Protein AF-A0A6L7G3X8-F1 (afdb_monomer_lite)

Sequence (87 aa):
MQVDIKTAPSMNAAAFARISSDAWMVDVLAELQEAALDRDMFVVAEQLAVTTRLVQGEIARKRNEARRRGTGHGHLEEHGASYARRH

Structure (mmCIF, N/CA/C/O backbone):
data_AF-A0A6L7G3X8-F1
#
_entry.id   AF-A0A6L7G3X8-F1
#
loop_
_atom_site.group_PDB
_atom_site.id
_atom_site.type_symbol
_atom_site.label_atom_id
_atom_site.label_alt_id
_atom_site.label_comp_id
_atom_site.label_asym_id
_atom_site.label_entity_id
_atom_site.label_seq_id
_atom_site.pdbx_PDB_ins_code
_atom_site.Cartn_x
_atom_site.Cartn_y
_atom_site.Cartn_z
_atom_site.occupancy
_atom_site.B_iso_or_equiv
_atom_site.auth_seq_id
_atom_site.auth_comp_id
_atom_site.auth_asym_id
_atom_site.auth_atom_id
_atom_site.pdbx_PDB_model_num
ATOM 1 N N . MET A 1 1 ? 29.666 -39.910 -13.941 1.00 39.34 1 MET A N 1
ATOM 2 C CA . MET A 1 1 ? 29.440 -38.788 -13.006 1.00 39.34 1 MET A CA 1
ATOM 3 C C . MET A 1 1 ? 29.181 -37.549 -13.839 1.00 39.34 1 MET A C 1
ATOM 5 O O . MET A 1 1 ? 30.116 -37.012 -14.414 1.00 39.34 1 MET A O 1
ATOM 9 N N . GLN A 1 2 ? 2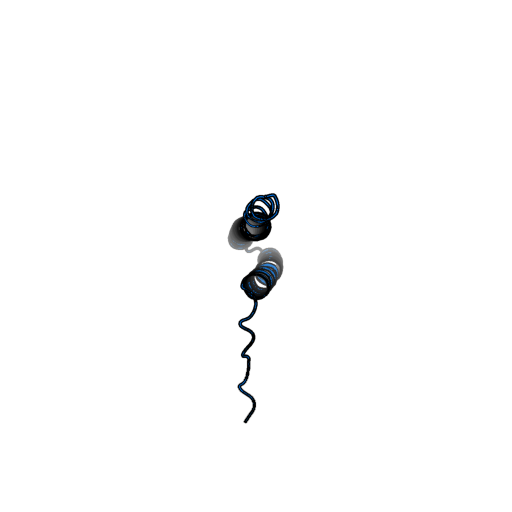7.913 -37.188 -14.015 1.00 46.53 2 GLN A N 1
ATOM 10 C CA . GLN A 1 2 ? 27.513 -36.031 -14.811 1.00 46.53 2 GLN A CA 1
ATOM 11 C C . GLN A 1 2 ? 27.429 -34.835 -13.865 1.00 46.53 2 GLN A C 1
ATOM 13 O O . GLN A 1 2 ? 26.703 -34.881 -12.877 1.00 46.53 2 GLN A O 1
ATOM 18 N N . VAL A 1 3 ? 28.269 -33.837 -14.113 1.00 44.50 3 VAL A N 1
ATOM 19 C CA . VAL A 1 3 ? 28.379 -32.618 -13.311 1.00 44.50 3 VAL A CA 1
ATOM 20 C C . VAL A 1 3 ? 27.057 -31.856 -13.326 1.00 44.50 3 VAL A C 1
ATOM 22 O O . VAL A 1 3 ? 26.558 -31.471 -14.381 1.00 44.50 3 VAL A O 1
ATOM 25 N N . ASP A 1 4 ? 26.514 -31.678 -12.125 1.00 45.62 4 ASP A N 1
ATOM 26 C CA . ASP A 1 4 ? 25.343 -30.881 -11.784 1.00 45.62 4 ASP A CA 1
ATOM 27 C C . ASP A 1 4 ? 25.535 -29.448 -12.307 1.00 45.62 4 ASP A C 1
ATOM 29 O O . ASP A 1 4 ? 26.281 -28.647 -11.733 1.00 45.62 4 ASP A O 1
ATOM 33 N N . ILE A 1 5 ? 24.886 -29.109 -13.423 1.00 47.06 5 ILE A N 1
ATOM 34 C CA . ILE A 1 5 ? 24.725 -27.712 -13.822 1.00 47.06 5 ILE A CA 1
ATOM 35 C C . ILE A 1 5 ? 23.666 -27.161 -12.873 1.00 47.06 5 ILE A C 1
ATOM 37 O O . ILE A 1 5 ? 22.476 -27.160 -13.176 1.00 47.06 5 ILE A O 1
ATOM 41 N N . LYS A 1 6 ? 24.107 -26.729 -11.687 1.00 48.22 6 LYS A N 1
ATOM 42 C CA . LYS A 1 6 ? 23.340 -25.843 -10.813 1.00 48.22 6 LYS A CA 1
ATOM 43 C C . LYS A 1 6 ? 23.067 -24.585 -11.629 1.00 48.22 6 LYS A C 1
ATOM 45 O O . LYS A 1 6 ? 23.875 -23.659 -11.653 1.00 48.22 6 LYS A O 1
ATOM 50 N N . THR A 1 7 ? 21.958 -24.594 -12.360 1.00 46.88 7 THR A N 1
ATOM 51 C CA . THR A 1 7 ? 21.417 -23.441 -13.061 1.00 46.88 7 THR A CA 1
ATOM 52 C C . THR A 1 7 ? 21.240 -22.367 -12.003 1.00 46.88 7 THR A C 1
ATOM 54 O O . THR A 1 7 ? 20.308 -22.426 -11.200 1.00 46.88 7 THR A O 1
ATOM 57 N N . ALA A 1 8 ? 22.187 -21.430 -11.927 1.00 44.88 8 ALA A N 1
ATOM 58 C CA . ALA A 1 8 ? 22.017 -20.244 -11.112 1.00 44.88 8 ALA A CA 1
ATOM 59 C C . ALA A 1 8 ? 20.663 -19.650 -11.523 1.00 44.88 8 ALA A C 1
ATOM 61 O O . ALA A 1 8 ? 20.437 -19.502 -12.732 1.00 44.88 8 ALA A O 1
ATOM 62 N N . PRO A 1 9 ? 19.734 -19.380 -10.584 1.00 46.34 9 PRO A N 1
ATOM 63 C CA . PRO A 1 9 ? 18.492 -18.728 -10.953 1.00 46.34 9 PRO A CA 1
ATOM 64 C C . PRO A 1 9 ? 18.904 -17.469 -11.696 1.00 46.34 9 PRO A C 1
ATOM 66 O O . PRO A 1 9 ? 19.685 -16.669 -11.169 1.00 46.34 9 PRO A O 1
ATOM 69 N N . SER A 1 10 ? 18.469 -17.349 -12.955 1.00 50.19 10 SER A N 1
ATOM 70 C CA . SER A 1 10 ? 18.790 -16.173 -13.748 1.00 50.19 10 SER A CA 1
ATOM 71 C C . SER A 1 10 ? 18.457 -14.966 -12.879 1.00 50.19 10 SER A C 1
ATOM 73 O O . SER A 1 10 ? 17.447 -14.957 -12.172 1.00 50.19 10 SER A O 1
ATOM 75 N N .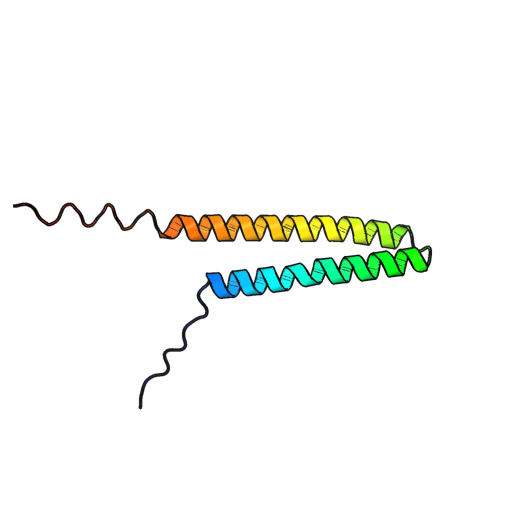 MET A 1 11 ? 19.337 -13.970 -12.845 1.00 51.09 11 MET A N 1
ATOM 76 C CA . MET A 1 11 ? 19.169 -12.806 -11.970 1.00 51.09 11 MET A CA 1
ATOM 77 C C . MET A 1 11 ? 17.774 -12.168 -12.139 1.00 51.09 11 MET A C 1
ATOM 79 O O . MET A 1 11 ? 17.223 -11.597 -11.203 1.00 51.09 11 MET A O 1
ATOM 83 N N . ASN A 1 12 ? 17.173 -12.373 -13.317 1.00 49.50 12 ASN A N 1
ATOM 84 C CA . ASN A 1 12 ? 15.785 -12.087 -13.638 1.00 49.50 12 ASN A CA 1
ATOM 85 C C . ASN A 1 12 ? 14.780 -12.910 -12.805 1.00 49.50 12 ASN A C 1
ATOM 87 O O . ASN A 1 12 ? 13.934 -12.318 -12.150 1.00 49.50 12 ASN A O 1
ATOM 91 N N . ALA A 1 13 ? 14.878 -14.244 -12.755 1.00 52.66 13 ALA A N 1
ATOM 92 C CA . ALA A 1 13 ? 14.014 -15.093 -11.926 1.00 52.66 13 ALA A CA 1
ATOM 93 C C . ALA A 1 13 ? 14.118 -14.760 -10.427 1.00 52.66 13 ALA A C 1
ATOM 95 O O . ALA A 1 13 ? 13.101 -14.698 -9.741 1.00 52.66 13 ALA A O 1
ATOM 96 N N . ALA A 1 14 ? 15.321 -14.468 -9.925 1.00 58.34 14 ALA A N 1
ATOM 97 C CA . ALA A 1 14 ? 15.513 -14.030 -8.541 1.00 58.34 14 ALA A CA 1
ATOM 98 C C . ALA A 1 14 ? 14.933 -12.625 -8.279 1.00 58.34 14 ALA A C 1
ATOM 100 O O . ALA A 1 14 ? 14.361 -12.381 -7.218 1.00 58.34 14 ALA A O 1
ATOM 101 N N . ALA A 1 15 ? 15.042 -11.700 -9.237 1.00 55.38 15 ALA A N 1
ATOM 102 C CA . ALA A 1 15 ? 14.427 -10.376 -9.145 1.00 55.38 15 ALA A CA 1
ATOM 103 C C . ALA A 1 15 ? 12.895 -10.455 -9.192 1.00 55.38 15 ALA A C 1
ATOM 105 O O . ALA A 1 15 ? 12.234 -9.817 -8.378 1.00 55.38 15 ALA A O 1
ATOM 106 N N . PHE A 1 16 ? 12.327 -11.276 -10.080 1.00 48.00 16 PHE A N 1
ATOM 107 C CA . PHE A 1 16 ? 10.886 -11.517 -10.144 1.00 48.00 16 PHE A CA 1
ATOM 108 C C . PHE A 1 16 ? 10.371 -12.212 -8.884 1.00 48.00 16 PHE A C 1
ATOM 110 O O . PHE A 1 16 ? 9.375 -11.760 -8.336 1.00 48.00 16 PHE A O 1
ATOM 117 N N . ALA A 1 17 ? 11.078 -13.216 -8.357 1.00 57.69 17 ALA A N 1
ATOM 118 C CA . ALA A 1 17 ? 10.728 -13.844 -7.085 1.00 57.69 17 ALA A CA 1
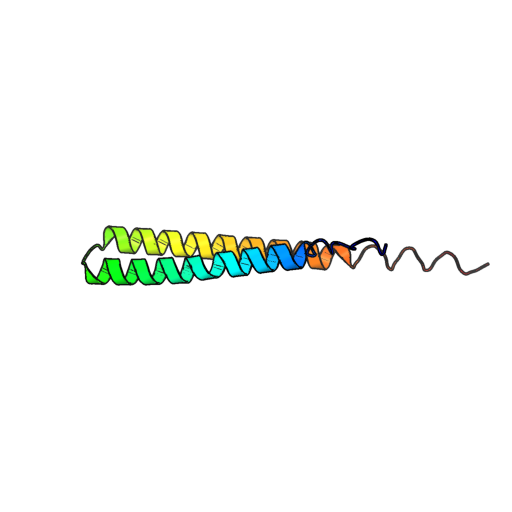ATOM 119 C C . ALA A 1 17 ? 10.763 -12.842 -5.921 1.00 57.69 17 ALA A C 1
ATOM 121 O O . ALA A 1 17 ? 9.872 -12.862 -5.080 1.00 57.69 17 ALA A O 1
ATOM 122 N N . ARG A 1 18 ? 11.732 -11.914 -5.894 1.00 58.25 18 ARG A N 1
ATOM 123 C CA . ARG A 1 18 ? 11.778 -10.826 -4.899 1.00 58.25 18 ARG A CA 1
ATOM 124 C C . ARG A 1 18 ? 10.636 -9.826 -5.068 1.00 58.25 18 ARG A C 1
ATOM 126 O O . ARG A 1 18 ? 10.085 -9.402 -4.070 1.00 58.25 18 ARG A O 1
ATOM 133 N N . ILE A 1 19 ? 10.248 -9.493 -6.299 1.00 56.00 19 ILE A N 1
ATOM 134 C CA . ILE A 1 19 ? 9.110 -8.600 -6.581 1.00 56.00 19 ILE A CA 1
ATOM 135 C C . ILE A 1 19 ? 7.778 -9.271 -6.201 1.00 56.00 19 ILE A C 1
ATOM 137 O O . ILE A 1 19 ? 6.930 -8.639 -5.578 1.00 56.00 19 ILE A O 1
ATOM 141 N N . SER A 1 20 ? 7.599 -10.558 -6.509 1.00 56.50 20 SER A N 1
ATOM 142 C CA . SER A 1 20 ? 6.472 -11.367 -6.019 1.00 56.50 20 SER A CA 1
ATOM 143 C C . SER A 1 20 ? 6.477 -11.462 -4.490 1.00 56.50 20 SER A C 1
ATOM 145 O O . SER A 1 20 ? 5.429 -11.386 -3.858 1.00 56.50 20 SER A O 1
ATOM 147 N N . SER A 1 21 ? 7.670 -11.535 -3.897 1.00 60.69 21 SER A N 1
ATOM 148 C CA . SER A 1 21 ? 7.909 -11.461 -2.457 1.00 60.69 21 SER A CA 1
ATOM 149 C C . SER A 1 21 ? 7.852 -10.031 -1.888 1.00 60.69 21 SER A C 1
ATOM 151 O O . SER A 1 21 ? 8.136 -9.862 -0.711 1.00 60.69 21 SER A O 1
ATOM 153 N N . ASP A 1 22 ? 7.511 -9.005 -2.666 1.00 66.62 22 ASP A N 1
ATOM 154 C CA . ASP A 1 22 ? 7.229 -7.659 -2.148 1.00 66.62 22 ASP A CA 1
ATOM 155 C C . ASP A 1 22 ? 5.721 -7.344 -2.279 1.00 66.62 22 ASP A C 1
ATOM 157 O O . ASP A 1 22 ? 5.177 -6.588 -1.481 1.00 66.62 22 ASP A O 1
ATOM 161 N N . ALA A 1 23 ? 5.016 -7.965 -3.237 1.00 76.25 23 ALA A N 1
ATOM 162 C CA . ALA A 1 23 ? 3.578 -7.767 -3.445 1.00 76.25 23 ALA A CA 1
ATOM 163 C C . ALA A 1 23 ? 2.719 -8.260 -2.265 1.00 76.25 23 ALA A C 1
ATOM 165 O O . ALA A 1 23 ? 1.824 -7.536 -1.844 1.00 76.25 23 ALA A O 1
ATOM 166 N N . TRP A 1 24 ? 3.042 -9.416 -1.667 1.00 85.69 24 TRP A N 1
ATOM 167 C CA . TRP A 1 24 ? 2.309 -9.928 -0.492 1.00 85.69 24 TRP A CA 1
ATOM 168 C C . TRP A 1 24 ? 2.350 -8.968 0.704 1.00 85.69 24 TRP A C 1
ATOM 170 O O . TRP A 1 24 ? 1.451 -8.968 1.536 1.00 85.69 24 TRP A O 1
ATOM 180 N N . MET A 1 25 ? 3.396 -8.140 0.804 1.00 86.31 25 MET A N 1
ATOM 181 C CA . MET A 1 25 ? 3.534 -7.177 1.893 1.00 86.31 25 MET A CA 1
ATOM 182 C C . MET A 1 25 ? 2.484 -6.069 1.788 1.00 86.31 25 MET A C 1
ATOM 184 O O . MET A 1 25 ? 2.031 -5.564 2.809 1.00 86.31 25 MET A O 1
ATOM 188 N N . VAL A 1 26 ? 2.070 -5.709 0.569 1.00 89.56 26 VAL A N 1
ATOM 189 C CA . VAL A 1 26 ? 0.980 -4.750 0.342 1.00 89.56 26 VAL A CA 1
ATOM 190 C C . VAL A 1 26 ? -0.344 -5.329 0.833 1.00 89.56 26 VAL A C 1
ATOM 192 O O . VAL A 1 26 ? -1.091 -4.620 1.501 1.00 89.56 26 VAL A O 1
ATOM 195 N N . ASP A 1 27 ? -0.596 -6.610 0.566 1.00 88.88 27 ASP A N 1
ATOM 196 C CA . ASP A 1 27 ? -1.819 -7.290 1.001 1.00 88.88 27 ASP A CA 1
ATOM 197 C C . ASP A 1 27 ? -1.883 -7.383 2.534 1.00 88.88 27 ASP A C 1
ATOM 199 O O . ASP A 1 27 ? -2.879 -6.993 3.138 1.00 88.88 27 ASP A O 1
ATOM 203 N N . VAL A 1 28 ? -0.780 -7.770 3.187 1.00 91.00 28 VAL A N 1
ATOM 204 C CA . VAL A 1 28 ? -0.693 -7.807 4.660 1.00 91.00 28 VAL A CA 1
ATOM 205 C C . VAL A 1 28 ? -0.889 -6.422 5.280 1.00 91.00 28 VAL A C 1
ATOM 207 O O . VAL A 1 28 ? -1.567 -6.288 6.296 1.00 91.00 28 VAL A O 1
ATOM 210 N N . LEU A 1 29 ? -0.310 -5.372 4.693 1.00 92.06 29 LEU A N 1
ATOM 211 C CA . LEU A 1 29 ? -0.502 -4.010 5.196 1.00 92.06 29 LEU A CA 1
ATOM 212 C C . LEU A 1 29 ? -1.952 -3.538 5.038 1.00 92.06 29 LEU A C 1
ATOM 214 O O . LEU A 1 29 ? -2.441 -2.830 5.917 1.00 92.06 29 LEU A O 1
ATOM 218 N N . ALA A 1 30 ? -2.641 -3.951 3.971 1.00 89.81 30 ALA A N 1
ATOM 219 C CA . ALA A 1 30 ? -4.058 -3.667 3.783 1.00 89.81 30 ALA A CA 1
ATOM 220 C C . ALA A 1 30 ? -4.917 -4.382 4.838 1.00 89.81 30 ALA A C 1
ATOM 222 O O . ALA A 1 30 ? -5.734 -3.735 5.487 1.00 89.81 30 ALA A O 1
ATOM 223 N N . GLU A 1 31 ? -4.675 -5.672 5.089 1.00 93.62 31 GLU A N 1
ATOM 224 C CA . GLU A 1 31 ? -5.372 -6.427 6.143 1.00 93.62 31 GLU A CA 1
ATOM 225 C C . GLU A 1 31 ? -5.173 -5.798 7.530 1.00 93.62 31 GLU A C 1
ATOM 227 O O . GLU A 1 31 ? -6.120 -5.657 8.303 1.00 93.62 31 GLU A O 1
ATOM 232 N N . LEU A 1 32 ? -3.946 -5.371 7.845 1.00 93.19 32 LEU A N 1
ATOM 233 C CA . LEU A 1 32 ? -3.649 -4.689 9.104 1.00 93.19 32 LEU A CA 1
ATOM 234 C C . LEU A 1 32 ? -4.322 -3.317 9.195 1.00 93.19 32 LEU A C 1
ATOM 236 O O . LEU A 1 32 ? -4.716 -2.908 10.287 1.00 93.19 32 LEU A O 1
ATOM 240 N N . GLN A 1 33 ? -4.434 -2.597 8.078 1.00 95.38 33 GLN A N 1
ATOM 241 C CA . GLN A 1 33 ? -5.096 -1.298 8.040 1.00 95.38 33 GLN A CA 1
ATOM 242 C C . GLN A 1 33 ? -6.598 -1.447 8.301 1.00 95.38 33 GLN A C 1
ATOM 244 O O . GLN A 1 33 ? -7.126 -0.711 9.132 1.00 95.38 33 GLN A O 1
ATOM 249 N N . GLU A 1 34 ? -7.258 -2.415 7.662 1.00 92.19 34 GLU A N 1
ATOM 250 C CA . GLU A 1 34 ? -8.667 -2.747 7.926 1.00 92.19 34 GLU A CA 1
ATOM 251 C C . GLU A 1 34 ? -8.866 -3.151 9.394 1.00 92.19 34 GLU A C 1
ATOM 253 O O . GLU A 1 34 ? -9.684 -2.565 10.099 1.00 92.19 34 GLU A O 1
ATOM 258 N N . ALA A 1 35 ? -8.019 -4.043 9.921 1.00 95.12 35 ALA A N 1
ATOM 259 C CA . ALA A 1 35 ? -8.090 -4.459 11.323 1.00 95.12 35 ALA A CA 1
ATOM 260 C C . ALA A 1 35 ? -7.853 -3.306 12.321 1.00 95.12 35 ALA A C 1
ATOM 262 O O . ALA A 1 35 ? -8.351 -3.347 13.449 1.00 95.12 35 ALA A O 1
ATOM 263 N N . ALA A 1 36 ? -7.068 -2.292 11.943 1.00 94.62 36 ALA A N 1
ATOM 264 C CA . ALA A 1 36 ? -6.867 -1.091 12.746 1.00 94.62 36 ALA A CA 1
ATOM 265 C C . ALA A 1 36 ? -8.096 -0.169 12.707 1.00 94.62 36 ALA A C 1
ATOM 267 O O . ALA A 1 36 ? -8.455 0.391 13.743 1.00 94.62 36 ALA A O 1
ATOM 268 N N . LEU A 1 37 ? -8.755 -0.036 11.552 1.00 94.62 37 LEU A N 1
ATOM 269 C CA . LEU A 1 37 ? -10.003 0.720 11.415 1.00 94.62 37 LEU A CA 1
ATOM 270 C C . LEU A 1 37 ? -11.142 0.075 12.212 1.00 94.62 37 LEU A C 1
ATOM 272 O O . LEU A 1 37 ? -11.820 0.780 12.953 1.00 94.62 37 LEU A O 1
ATOM 276 N N . ASP A 1 38 ? -11.270 -1.253 12.162 1.00 97.62 38 ASP A N 1
ATOM 277 C CA . ASP A 1 38 ? -12.262 -2.022 12.934 1.00 97.62 38 ASP A CA 1
ATOM 278 C C . ASP A 1 38 ? -12.126 -1.850 14.457 1.00 97.62 38 ASP A C 1
ATOM 280 O O . ASP A 1 38 ? -13.046 -2.152 15.218 1.00 97.62 38 ASP A O 1
ATOM 284 N N . ARG A 1 39 ? -10.956 -1.395 14.922 1.00 97.19 39 ARG A N 1
ATOM 285 C CA . ARG A 1 39 ? -10.635 -1.158 16.337 1.00 97.19 39 ARG A CA 1
ATOM 286 C C . ARG A 1 39 ? -10.559 0.327 16.695 1.00 97.19 39 ARG A C 1
ATOM 288 O O . ARG A 1 39 ? -10.018 0.655 17.751 1.00 97.19 39 ARG A O 1
ATOM 295 N N . ASP A 1 40 ? -11.017 1.211 15.808 1.00 97.31 40 ASP A N 1
ATOM 296 C CA . ASP A 1 40 ? -10.942 2.671 15.957 1.00 97.31 40 ASP A CA 1
ATOM 297 C C . ASP A 1 40 ? -9.503 3.199 16.170 1.00 97.31 40 ASP A C 1
ATOM 299 O O . ASP A 1 40 ? -9.268 4.278 16.722 1.00 97.31 40 ASP A O 1
ATOM 303 N N . MET A 1 41 ? -8.490 2.453 15.713 1.00 96.06 41 MET A N 1
ATOM 304 C CA . MET A 1 41 ? -7.074 2.812 15.826 1.00 96.06 41 MET A CA 1
ATOM 305 C C . MET A 1 41 ? -6.639 3.706 14.655 1.00 96.06 41 MET A C 1
ATOM 307 O O . MET A 1 41 ? -5.703 3.383 13.920 1.00 96.06 41 MET A O 1
ATOM 311 N N . PHE A 1 42 ? -7.298 4.855 14.484 1.00 94.50 42 PHE A N 1
ATOM 312 C CA . PHE A 1 42 ? -7.140 5.729 13.310 1.00 94.50 42 PHE A CA 1
ATOM 313 C C . PHE A 1 42 ? -5.693 6.166 13.039 1.00 94.50 42 PHE A C 1
ATOM 315 O O . PHE A 1 42 ? -5.247 6.136 11.896 1.00 94.50 42 PHE A O 1
ATOM 322 N N . VAL A 1 43 ? -4.922 6.492 14.083 1.00 96.69 43 VAL A N 1
ATOM 323 C CA . VAL A 1 43 ? -3.500 6.867 13.939 1.00 96.69 43 VAL A CA 1
ATOM 324 C C . VAL A 1 43 ? -2.675 5.715 13.357 1.00 96.69 43 VAL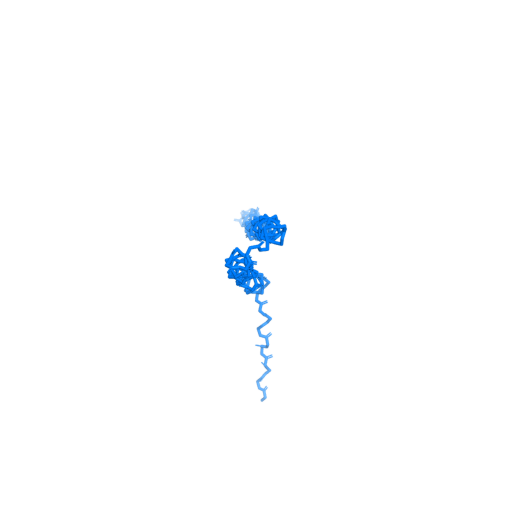 A C 1
ATOM 326 O O . VAL A 1 43 ? -1.795 5.931 12.526 1.00 96.69 43 VAL A O 1
ATOM 329 N N . VAL A 1 44 ? -2.963 4.479 13.769 1.00 94.31 44 VAL A N 1
ATOM 330 C CA . VAL A 1 44 ? -2.263 3.288 13.270 1.00 94.31 44 VAL A CA 1
ATOM 331 C C . VAL A 1 44 ? -2.697 2.977 11.840 1.00 94.31 44 VAL A C 1
ATOM 333 O O . VAL A 1 44 ? -1.845 2.700 11.000 1.00 94.31 44 VAL A O 1
ATOM 336 N N . ALA A 1 45 ? -3.989 3.102 11.531 1.00 94.25 45 ALA A N 1
ATOM 337 C CA . ALA A 1 45 ? -4.496 2.949 10.171 1.00 94.25 45 ALA A CA 1
ATOM 338 C C . ALA A 1 45 ? -3.852 3.957 9.196 1.00 94.25 45 ALA A C 1
ATOM 340 O O . ALA A 1 45 ? -3.430 3.575 8.104 1.00 94.25 45 ALA A O 1
ATOM 341 N N . GLU A 1 46 ? -3.685 5.223 9.597 1.00 95.94 46 GLU A N 1
ATOM 342 C CA . GLU A 1 46 ? -2.982 6.224 8.782 1.00 95.94 46 GLU A CA 1
ATOM 343 C C . GLU A 1 46 ? -1.504 5.877 8.568 1.00 95.94 46 GLU A C 1
ATOM 345 O O . GLU A 1 46 ? -0.997 5.970 7.446 1.00 95.94 46 GLU A O 1
ATOM 350 N N . GLN A 1 47 ? -0.802 5.436 9.616 1.00 95.50 47 GLN A N 1
ATOM 351 C CA . GLN A 1 47 ? 0.597 5.013 9.504 1.00 95.50 47 GLN A CA 1
ATOM 352 C C . GLN A 1 47 ? 0.757 3.810 8.564 1.00 95.50 47 GLN A C 1
ATOM 354 O O . GLN A 1 47 ? 1.690 3.774 7.753 1.00 95.50 47 GLN A O 1
ATOM 359 N N . LEU A 1 48 ? -0.169 2.851 8.620 1.00 93.00 48 LEU A N 1
ATOM 360 C CA . LEU A 1 48 ? -0.211 1.703 7.713 1.00 93.00 48 LEU A CA 1
ATOM 361 C C . LEU A 1 48 ? -0.490 2.133 6.267 1.00 93.00 48 LEU A C 1
ATOM 363 O O . LEU A 1 48 ? 0.194 1.665 5.354 1.00 93.00 48 LEU A O 1
ATOM 367 N N . ALA A 1 49 ? -1.385 3.097 6.043 1.00 91.94 49 ALA A N 1
ATOM 368 C CA . ALA A 1 49 ? -1.645 3.649 4.714 1.00 91.94 49 ALA A CA 1
ATOM 369 C C . ALA A 1 49 ? -0.406 4.348 4.119 1.00 91.94 49 ALA A C 1
ATOM 371 O O . ALA A 1 49 ? -0.077 4.164 2.942 1.00 91.94 49 ALA A O 1
ATOM 372 N N . VAL A 1 50 ? 0.326 5.125 4.928 1.00 95.62 50 VAL A N 1
ATOM 373 C CA . VAL A 1 50 ? 1.600 5.744 4.519 1.00 95.62 50 VAL A CA 1
ATOM 374 C C . VAL A 1 50 ? 2.634 4.672 4.175 1.00 95.62 50 VAL A C 1
ATOM 376 O O . VAL A 1 50 ? 3.276 4.745 3.125 1.00 95.62 50 VAL A O 1
ATOM 379 N N . THR A 1 51 ? 2.757 3.650 5.021 1.00 92.31 51 THR A N 1
ATOM 380 C CA . THR A 1 51 ? 3.705 2.543 4.829 1.00 92.31 51 THR A CA 1
ATOM 381 C C . THR A 1 51 ? 3.402 1.776 3.542 1.00 92.31 51 THR A C 1
ATOM 383 O O . THR A 1 51 ? 4.305 1.524 2.744 1.00 92.31 51 THR A O 1
ATOM 386 N N . THR A 1 52 ? 2.126 1.503 3.273 1.00 92.38 52 THR A N 1
ATOM 387 C CA . THR A 1 52 ? 1.660 0.840 2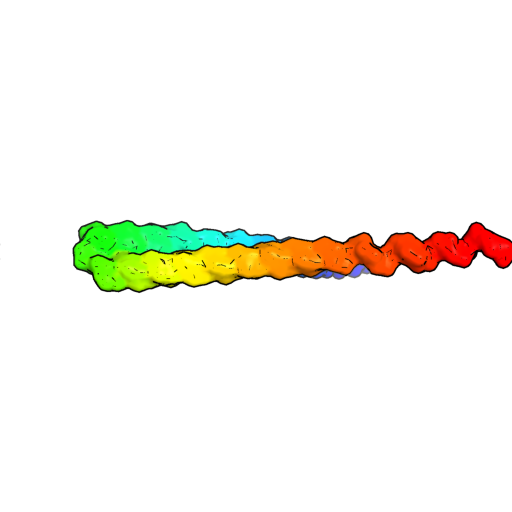.048 1.00 92.38 52 THR A CA 1
ATOM 388 C C . THR A 1 52 ? 2.093 1.599 0.796 1.00 92.38 52 THR A C 1
ATOM 390 O O . THR A 1 52 ? 2.645 1.006 -0.133 1.00 92.38 52 THR A O 1
ATOM 393 N N . ARG A 1 53 ? 1.927 2.928 0.778 1.00 92.88 53 ARG A N 1
ATOM 394 C CA . ARG A 1 53 ? 2.346 3.771 -0.357 1.00 92.88 53 ARG A CA 1
ATOM 395 C C . ARG A 1 53 ? 3.858 3.736 -0.580 1.00 92.88 53 ARG A C 1
ATOM 397 O O . ARG A 1 53 ? 4.303 3.684 -1.727 1.00 92.88 53 ARG A O 1
ATOM 404 N N . LEU A 1 54 ? 4.652 3.745 0.494 1.00 92.44 54 LEU A N 1
ATOM 405 C CA . LEU A 1 54 ? 6.113 3.651 0.402 1.00 92.44 54 LEU A CA 1
ATOM 406 C C . LEU A 1 54 ? 6.551 2.306 -0.188 1.00 92.44 54 LEU A C 1
ATOM 408 O O . LEU A 1 54 ? 7.373 2.280 -1.105 1.00 92.44 54 LEU A O 1
ATOM 412 N N . VAL A 1 55 ? 5.960 1.204 0.283 1.00 89.50 55 VAL A N 1
ATOM 413 C CA . VAL A 1 55 ? 6.237 -0.146 -0.229 1.00 89.50 55 VAL A CA 1
ATOM 414 C C . VAL A 1 55 ? 5.866 -0.255 -1.708 1.00 89.50 55 VAL A C 1
ATOM 416 O O . VAL A 1 55 ? 6.685 -0.693 -2.515 1.00 89.50 55 VAL A O 1
ATOM 419 N N . GLN A 1 56 ? 4.683 0.222 -2.104 1.00 90.88 56 GLN A N 1
ATOM 420 C CA . GLN A 1 56 ? 4.266 0.248 -3.511 1.00 90.88 56 GLN A CA 1
ATOM 421 C C . GLN A 1 56 ? 5.230 1.061 -4.391 1.00 90.88 56 GLN A C 1
ATOM 423 O O . GLN A 1 56 ? 5.580 0.628 -5.494 1.00 90.88 56 GLN A O 1
ATOM 428 N N . GLY A 1 57 ? 5.701 2.213 -3.903 1.00 90.62 57 GLY A N 1
ATOM 429 C CA . GLY A 1 57 ? 6.693 3.034 -4.598 1.00 90.62 57 GLY A CA 1
ATOM 430 C C . GLY A 1 57 ? 8.026 2.308 -4.802 1.00 90.62 57 GLY A C 1
ATOM 431 O O . GLY A 1 57 ? 8.605 2.362 -5.890 1.00 90.62 57 GLY A O 1
ATOM 432 N N . GLU A 1 58 ? 8.488 1.578 -3.789 1.00 89.75 58 GLU A N 1
ATOM 433 C CA . GLU A 1 58 ? 9.722 0.797 -3.866 1.00 89.75 58 GLU A CA 1
ATOM 434 C C . GLU A 1 58 ? 9.588 -0.397 -4.825 1.00 89.75 58 GLU A C 1
ATOM 436 O O . GLU A 1 58 ? 10.476 -0.634 -5.646 1.00 89.75 58 GLU A O 1
ATOM 441 N N . ILE A 1 59 ? 8.449 -1.098 -4.810 1.00 87.44 59 ILE A N 1
ATOM 442 C CA . ILE A 1 59 ? 8.135 -2.164 -5.776 1.00 87.44 59 ILE A CA 1
ATOM 443 C C . ILE A 1 59 ? 8.178 -1.620 -7.205 1.00 87.44 59 ILE A C 1
ATOM 445 O O . ILE A 1 59 ? 8.810 -2.211 -8.087 1.00 87.44 59 ILE A O 1
ATOM 449 N N . ALA A 1 60 ? 7.537 -0.474 -7.445 1.00 87.50 60 ALA A N 1
ATOM 450 C CA . ALA A 1 60 ? 7.530 0.167 -8.754 1.00 87.50 60 ALA A CA 1
ATOM 451 C C . ALA A 1 60 ? 8.948 0.562 -9.199 1.00 87.50 60 ALA A C 1
ATOM 453 O O . ALA A 1 60 ? 9.321 0.325 -10.353 1.00 87.50 60 ALA A O 1
ATOM 454 N N . ARG A 1 61 ? 9.769 1.103 -8.287 1.00 87.25 61 ARG A N 1
ATOM 455 C CA . ARG A 1 61 ? 11.178 1.427 -8.551 1.00 87.25 61 ARG A CA 1
ATOM 456 C C . ARG A 1 61 ? 11.972 0.181 -8.938 1.00 87.25 61 ARG A C 1
ATOM 458 O O . ARG A 1 61 ? 12.552 0.160 -10.023 1.00 87.25 61 ARG A O 1
ATOM 465 N N . LYS A 1 62 ? 11.935 -0.877 -8.121 1.00 85.56 62 LYS A N 1
ATOM 466 C CA . LYS A 1 62 ? 12.627 -2.149 -8.392 1.00 85.56 62 LYS A CA 1
ATOM 467 C C . LYS A 1 62 ? 12.191 -2.765 -9.721 1.00 85.56 62 LYS A C 1
ATOM 469 O O . LYS A 1 62 ? 13.030 -3.228 -10.491 1.00 85.56 62 LYS A O 1
ATOM 474 N N . ARG A 1 63 ? 10.891 -2.729 -10.037 1.00 83.50 63 ARG A N 1
ATOM 475 C CA . ARG A 1 63 ? 10.353 -3.219 -11.316 1.00 83.50 63 ARG A CA 1
ATOM 476 C C . ARG A 1 63 ? 10.897 -2.424 -12.503 1.00 83.50 63 ARG A C 1
ATOM 478 O O . ARG A 1 63 ? 11.274 -3.014 -13.516 1.00 83.50 63 ARG A O 1
ATOM 485 N N . ASN A 1 64 ? 10.973 -1.102 -12.377 1.00 84.31 64 ASN A N 1
ATOM 486 C CA . ASN A 1 64 ? 11.549 -0.237 -13.404 1.00 84.31 64 ASN A CA 1
ATOM 487 C C . ASN A 1 64 ? 13.057 -0.470 -13.574 1.00 84.31 64 ASN A C 1
ATOM 489 O O . ASN A 1 64 ? 13.542 -0.519 -14.705 1.00 84.31 64 ASN A O 1
ATOM 493 N N . GLU A 1 65 ? 13.799 -0.664 -12.484 1.00 82.12 65 GLU A N 1
ATOM 494 C CA . GLU A 1 65 ? 15.221 -1.014 -12.532 1.00 82.12 65 GLU A CA 1
ATOM 495 C C . GLU A 1 65 ? 15.461 -2.373 -13.193 1.00 82.12 65 GLU A C 1
ATOM 497 O O . GLU A 1 65 ? 16.314 -2.479 -14.075 1.00 82.12 65 GLU A O 1
ATOM 502 N N . ALA A 1 66 ? 14.684 -3.394 -12.826 1.00 79.44 66 ALA A N 1
ATOM 503 C CA . ALA A 1 66 ? 14.754 -4.716 -13.441 1.00 79.44 66 ALA A CA 1
ATOM 504 C C . ALA A 1 66 ? 14.469 -4.644 -14.949 1.00 79.44 66 ALA A C 1
ATOM 506 O O . ALA A 1 66 ? 15.216 -5.211 -15.746 1.00 79.44 66 ALA A O 1
ATOM 507 N N . ARG A 1 67 ? 13.455 -3.866 -15.360 1.00 75.56 67 ARG A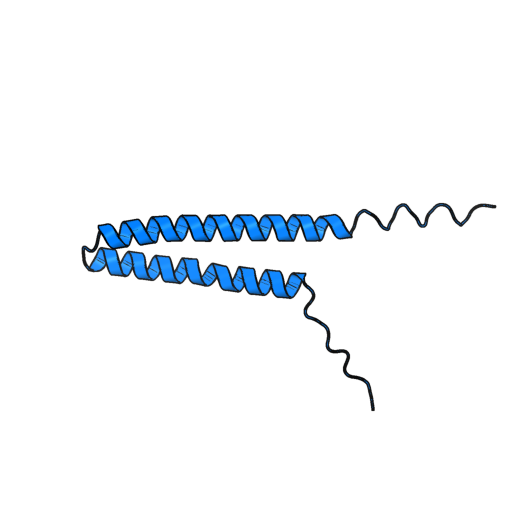 N 1
ATOM 508 C CA . ARG A 1 67 ? 13.156 -3.624 -16.779 1.00 75.56 67 ARG A CA 1
ATOM 509 C C . ARG A 1 67 ? 14.332 -2.968 -17.502 1.00 75.56 67 ARG A C 1
ATOM 511 O O . ARG A 1 67 ? 14.731 -3.456 -18.552 1.00 75.56 67 ARG A O 1
ATOM 518 N N . ARG A 1 68 ? 14.926 -1.910 -16.936 1.00 75.44 68 ARG A N 1
ATOM 519 C CA . ARG A 1 68 ? 16.089 -1.222 -17.531 1.00 75.44 68 ARG A CA 1
ATOM 520 C C . ARG A 1 68 ? 17.299 -2.146 -17.675 1.00 75.44 68 ARG A C 1
ATOM 522 O O . ARG A 1 68 ? 17.938 -2.142 -18.723 1.00 75.44 68 ARG A O 1
ATOM 529 N N . ARG A 1 69 ? 17.594 -2.964 -16.660 1.00 72.88 69 ARG A N 1
ATOM 530 C CA . ARG A 1 69 ? 18.695 -3.943 -16.710 1.00 72.88 69 ARG A CA 1
ATOM 531 C C . ARG A 1 69 ? 18.428 -5.063 -17.722 1.00 72.88 69 ARG A C 1
ATOM 533 O O . ARG A 1 69 ? 19.354 -5.480 -18.405 1.00 72.88 69 ARG A O 1
ATOM 540 N N . GLY A 1 70 ? 17.175 -5.497 -17.870 1.00 62.50 70 GLY A N 1
ATOM 541 C CA . GLY A 1 70 ? 16.769 -6.478 -18.881 1.00 62.50 70 GLY A CA 1
ATOM 542 C C . GLY A 1 70 ? 16.854 -5.956 -20.319 1.00 62.50 70 GLY A C 1
ATOM 543 O O . GLY A 1 70 ? 17.254 -6.697 -21.209 1.00 62.50 70 GLY A O 1
ATOM 544 N N . THR A 1 71 ? 16.534 -4.680 -20.560 1.00 54.66 71 THR A N 1
ATOM 545 C CA . THR A 1 71 ? 16.635 -4.060 -21.897 1.00 54.66 71 THR A CA 1
ATOM 546 C C . THR A 1 71 ? 18.073 -3.651 -22.261 1.00 54.66 71 THR A C 1
ATOM 548 O O . THR A 1 71 ? 18.412 -3.597 -23.437 1.00 54.66 71 THR A O 1
ATOM 551 N N . GLY A 1 72 ? 18.945 -3.406 -21.275 1.00 48.91 72 GLY A N 1
ATOM 552 C CA . GLY A 1 72 ? 20.342 -3.009 -21.503 1.00 48.91 72 GLY A CA 1
ATOM 553 C C . GLY A 1 72 ? 21.298 -4.136 -21.921 1.00 48.91 72 GLY A C 1
ATOM 554 O O . GLY A 1 72 ? 22.366 -3.846 -22.450 1.00 48.91 72 GLY A O 1
ATOM 555 N N . HIS A 1 73 ? 20.936 -5.409 -21.724 1.00 44.53 73 HIS A N 1
ATOM 556 C CA . HIS A 1 73 ? 21.804 -6.552 -22.054 1.00 44.53 73 HIS A CA 1
ATOM 557 C C . HIS A 1 73 ? 21.593 -7.112 -23.476 1.00 44.53 73 HIS A C 1
ATOM 559 O O . HIS A 1 73 ? 22.281 -8.041 -23.869 1.00 44.53 73 HIS A O 1
ATOM 565 N N . GLY A 1 74 ? 20.661 -6.551 -24.257 1.00 48.16 74 GLY A N 1
ATOM 566 C CA . GLY A 1 74 ? 20.354 -7.017 -25.618 1.00 48.16 74 GLY A CA 1
ATOM 567 C C . GLY A 1 74 ? 20.817 -6.103 -26.756 1.00 48.16 74 GLY A C 1
ATOM 568 O O . GLY A 1 74 ? 20.584 -6.439 -27.907 1.00 48.16 74 GLY A O 1
ATOM 569 N N . HIS A 1 75 ? 21.429 -4.944 -26.477 1.00 42.69 75 HIS A N 1
ATOM 570 C CA . HIS A 1 75 ? 21.688 -3.937 -27.523 1.00 42.69 75 HIS A CA 1
ATOM 571 C C . HIS A 1 75 ? 23.169 -3.719 -27.876 1.00 42.69 75 HIS A C 1
ATOM 573 O O . HIS A 1 75 ? 23.468 -2.969 -28.798 1.00 42.69 75 HIS A O 1
ATOM 579 N N . LEU A 1 76 ? 24.111 -4.371 -27.183 1.00 48.12 76 LEU A N 1
ATOM 580 C CA . LEU A 1 76 ? 25.546 -4.167 -27.436 1.00 48.12 76 LEU A CA 1
ATOM 581 C C . LEU A 1 76 ? 26.246 -5.313 -28.183 1.00 48.12 76 LEU A C 1
ATOM 583 O O . LEU A 1 76 ? 27.389 -5.125 -28.586 1.00 48.12 76 LEU A O 1
ATOM 587 N N . GLU A 1 77 ? 25.593 -6.451 -28.444 1.00 46.91 77 GLU A N 1
ATOM 588 C CA . GLU A 1 77 ? 26.257 -7.581 -29.124 1.00 46.91 77 GLU A CA 1
ATOM 589 C C . GLU A 1 77 ? 25.959 -7.710 -30.631 1.00 46.91 77 GLU A C 1
ATOM 591 O O . GLU A 1 77 ? 26.753 -8.314 -31.349 1.00 46.91 77 GLU A O 1
ATOM 596 N N . GLU A 1 78 ? 24.906 -7.089 -31.177 1.00 48.72 78 GLU A N 1
ATOM 597 C CA . GLU A 1 78 ? 24.570 -7.282 -32.604 1.00 48.72 78 GLU A CA 1
ATOM 598 C C . GLU A 1 78 ? 25.377 -6.416 -33.589 1.00 48.72 78 GLU A C 1
ATOM 600 O O . GLU A 1 78 ? 25.492 -6.762 -34.766 1.00 48.72 78 GLU A O 1
ATOM 605 N N . HIS A 1 79 ? 26.019 -5.334 -33.139 1.00 50.03 79 HIS A N 1
ATOM 606 C CA . HIS A 1 79 ? 26.760 -4.441 -34.044 1.00 50.03 79 HIS A CA 1
ATOM 607 C C . HIS A 1 79 ? 28.261 -4.761 -34.187 1.00 50.03 79 HIS A C 1
ATOM 609 O O . HIS A 1 79 ? 28.934 -4.138 -35.008 1.00 50.03 79 HIS A O 1
ATOM 615 N N . GLY A 1 80 ? 28.792 -5.751 -33.458 1.00 46.12 80 GLY A N 1
ATOM 616 C CA . GLY A 1 80 ? 30.196 -6.179 -33.568 1.00 46.12 80 GLY A CA 1
ATOM 617 C C . GLY A 1 80 ? 30.455 -7.292 -34.594 1.00 46.12 80 GLY A C 1
ATOM 618 O O . GLY A 1 80 ? 31.564 -7.417 -35.107 1.00 46.12 80 GLY A O 1
ATOM 619 N N . ALA A 1 81 ? 29.440 -8.091 -34.941 1.00 52.28 81 ALA A N 1
ATOM 620 C CA . ALA A 1 81 ? 29.624 -9.308 -35.741 1.00 52.28 81 ALA A CA 1
ATOM 621 C C . ALA A 1 81 ? 29.499 -9.112 -37.268 1.00 52.28 81 ALA A C 1
ATOM 623 O O . ALA A 1 81 ? 29.708 -10.057 -38.029 1.00 52.28 81 ALA A O 1
ATOM 624 N N . SER A 1 82 ? 29.180 -7.900 -37.740 1.00 53.72 82 SER A N 1
ATOM 625 C CA . SER A 1 82 ? 28.917 -7.641 -39.169 1.00 53.72 82 SER A CA 1
ATOM 626 C C . SER A 1 82 ? 30.120 -7.138 -39.981 1.00 53.72 82 SER A C 1
ATOM 628 O O . SER A 1 82 ? 30.010 -7.032 -41.201 1.00 53.72 82 SER A O 1
ATOM 630 N N . TYR A 1 83 ? 31.282 -6.889 -39.365 1.00 53.47 83 TYR A N 1
ATOM 631 C CA . TYR A 1 83 ? 32.466 -6.369 -40.078 1.00 53.47 83 TYR A CA 1
ATOM 632 C C . TYR A 1 83 ? 33.582 -7.391 -40.347 1.00 53.47 83 TYR A C 1
ATOM 634 O O . TYR A 1 83 ? 34.563 -7.048 -40.994 1.00 53.47 83 TYR A O 1
ATOM 642 N N . ALA A 1 84 ? 33.437 -8.657 -39.943 1.00 56.44 84 ALA A N 1
ATOM 643 C CA . ALA A 1 84 ? 34.484 -9.675 -40.130 1.00 56.44 84 ALA A CA 1
ATOM 644 C C . ALA A 1 84 ? 34.268 -10.609 -41.341 1.00 56.44 84 ALA A C 1
ATOM 646 O O . ALA A 1 84 ? 34.893 -11.664 -41.427 1.00 56.44 84 ALA A O 1
ATOM 647 N N . ARG A 1 85 ? 33.366 -10.274 -42.276 1.00 53.44 85 ARG A N 1
ATOM 648 C CA . ARG A 1 85 ? 33.056 -11.146 -43.426 1.00 53.44 85 ARG A CA 1
ATOM 649 C C . ARG A 1 85 ? 32.925 -10.396 -44.751 1.00 53.44 85 ARG A C 1
ATOM 651 O O . ARG A 1 85 ? 31.965 -10.602 -45.490 1.00 53.44 85 ARG A O 1
ATOM 658 N N . ARG A 1 86 ? 33.882 -9.521 -45.060 1.00 48.84 86 ARG A N 1
ATOM 659 C CA . ARG A 1 86 ? 34.103 -9.074 -46.440 1.00 48.84 86 ARG A CA 1
ATOM 660 C C . ARG A 1 86 ? 35.569 -8.687 -46.663 1.00 48.84 86 ARG A C 1
ATOM 662 O O . ARG A 1 86 ? 35.996 -7.661 -46.152 1.00 48.84 86 ARG A O 1
ATOM 669 N N . HIS A 1 87 ? 36.213 -9.510 -47.496 1.00 41.88 87 HIS A N 1
ATOM 670 C CA . HIS A 1 87 ? 37.516 -9.367 -48.158 1.00 41.88 87 HIS A CA 1
ATOM 671 C C . HIS A 1 87 ? 38.769 -9.586 -47.312 1.00 41.88 87 HIS A C 1
ATOM 673 O O . HIS A 1 87 ? 39.157 -8.685 -46.545 1.00 41.88 87 HIS A O 1
#

Radius of gyration: 22.31 Å; chains: 1; bounding box: 50×46×64 Å

Foldseek 3Di:
DDDDPPPDCPVLNVLVVVLVVLVVVLVVLVVVLVVCVVVVVVVVNVVSVVVSVVSVVVSVVSVVVSVVVVVVVPPPPPPPPPPPPDD

Organism: NCBI:txid2692189

Secondary structure (DSSP, 8-state):
-------PPPHHHHHHHHHHHHHHHHHHHHHHHHHHHTTT-HHHHHHHHHHHHHHHHHHHHHHHHHHHHHHHTSSSSTTSTTSSS--

pLDDT: mean 71.97, std 20.45, range [39.34, 97.62]